Protein AF-A0AAV7Y4I5-F1 (afdb_monomer_lite)

Structure (mmCIF, N/CA/C/O backbone):
data_AF-A0AAV7Y4I5-F1
#
_entry.id   AF-A0AAV7Y4I5-F1
#
loop_
_atom_site.group_PDB
_atom_site.id
_atom_site.type_symbol
_atom_site.label_atom_id
_atom_site.label_alt_id
_atom_site.label_comp_id
_atom_site.label_asym_id
_atom_site.label_entity_id
_atom_site.label_seq_id
_atom_site.pdbx_PDB_ins_code
_atom_site.Cartn_x
_atom_site.Cartn_y
_atom_site.Cartn_z
_atom_site.occupancy
_atom_site.B_iso_or_equiv
_atom_site.auth_seq_id
_atom_site.auth_comp_id
_atom_site.auth_asym_id
_atom_site.auth_atom_id
_atom_site.pdbx_PDB_model_num
ATOM 1 N N . MET A 1 1 ? -12.570 12.109 -15.921 1.00 34.41 1 MET A N 1
ATOM 2 C CA . MET A 1 1 ? -11.439 11.691 -15.064 1.00 34.41 1 MET A CA 1
ATOM 3 C C . MET A 1 1 ? -10.367 11.088 -15.957 1.00 34.41 1 MET A C 1
ATOM 5 O O . MET A 1 1 ? -10.716 10.193 -16.721 1.00 34.41 1 MET A O 1
ATOM 9 N N . PRO A 1 2 ? -9.120 11.586 -15.958 1.00 34.81 2 PRO A N 1
ATOM 10 C CA . PRO A 1 2 ? -8.079 11.000 -16.787 1.00 34.81 2 PRO A CA 1
ATOM 11 C C . PRO A 1 2 ? -7.637 9.660 -16.187 1.00 34.81 2 PRO A C 1
ATOM 13 O O . PRO A 1 2 ? -7.382 9.542 -14.991 1.00 34.81 2 PRO A O 1
ATOM 16 N N . ASN A 1 3 ? -7.618 8.640 -17.037 1.00 32.41 3 ASN A N 1
ATOM 17 C CA . ASN A 1 3 ? -7.302 7.260 -16.700 1.00 32.41 3 ASN A CA 1
ATOM 18 C C . ASN A 1 3 ? -5.783 7.147 -16.453 1.00 32.41 3 ASN A C 1
ATOM 20 O O . ASN A 1 3 ? -4.995 7.345 -17.373 1.00 32.41 3 ASN A O 1
ATOM 24 N N . ILE A 1 4 ? -5.364 6.869 -15.214 1.00 47.53 4 ILE A N 1
ATOM 25 C CA . ILE A 1 4 ? -3.942 6.850 -14.796 1.00 47.53 4 ILE A CA 1
ATOM 26 C C . ILE A 1 4 ? -3.185 5.621 -15.350 1.00 47.53 4 ILE A C 1
ATOM 28 O O . ILE A 1 4 ? -1.957 5.585 -15.340 1.00 47.53 4 ILE A O 1
ATOM 32 N N . PHE A 1 5 ? -3.895 4.635 -15.906 1.00 42.78 5 PHE A N 1
ATOM 33 C CA . PHE A 1 5 ? -3.317 3.418 -16.485 1.00 42.78 5 PHE A CA 1
ATOM 34 C C . PHE A 1 5 ? -3.234 3.469 -18.014 1.00 42.78 5 PHE A C 1
ATOM 36 O O . PHE A 1 5 ? -3.619 2.524 -18.697 1.00 42.78 5 PHE A O 1
ATOM 43 N N . GLU A 1 6 ? -2.717 4.556 -18.586 1.00 37.75 6 GLU A N 1
ATOM 44 C CA . GLU A 1 6 ? -2.311 4.540 -19.993 1.00 37.75 6 GLU A CA 1
ATOM 45 C C . GLU A 1 6 ? -0.875 3.998 -20.091 1.00 37.75 6 GLU A C 1
ATOM 47 O O . GLU A 1 6 ? 0.086 4.736 -20.301 1.00 37.75 6 GLU A O 1
ATOM 52 N N . ILE A 1 7 ? -0.706 2.677 -19.921 1.00 48.66 7 ILE A N 1
ATOM 53 C CA . ILE A 1 7 ? 0.512 2.003 -20.394 1.00 48.66 7 ILE A CA 1
ATOM 54 C C . ILE A 1 7 ? 0.464 2.116 -21.915 1.00 48.66 7 ILE A C 1
ATOM 56 O O . ILE A 1 7 ? -0.176 1.313 -22.598 1.00 48.66 7 ILE A O 1
ATOM 60 N N . ARG A 1 8 ? 1.081 3.169 -22.454 1.00 41.78 8 ARG A N 1
ATOM 61 C CA . ARG A 1 8 ? 1.186 3.375 -23.894 1.00 41.78 8 ARG A CA 1
ATOM 62 C C . ARG A 1 8 ? 1.997 2.228 -24.480 1.00 41.78 8 ARG A C 1
ATOM 64 O O . ARG A 1 8 ? 3.220 2.282 -24.522 1.00 41.78 8 ARG A O 1
ATOM 71 N N . LYS A 1 9 ? 1.303 1.206 -24.986 1.00 43.53 9 LYS A N 1
ATOM 72 C CA . LYS A 1 9 ? 1.848 0.202 -25.905 1.00 43.53 9 LYS A CA 1
ATOM 73 C C . LYS A 1 9 ? 2.151 0.869 -27.252 1.00 43.53 9 LYS A C 1
ATOM 75 O O . LYS A 1 9 ? 1.539 0.544 -28.264 1.00 43.53 9 LYS A O 1
ATOM 80 N N . LYS A 1 10 ? 3.039 1.863 -27.280 1.00 41.78 10 LYS A N 1
ATOM 81 C CA . LYS A 1 10 ? 3.649 2.288 -28.539 1.00 41.78 10 LYS A CA 1
ATOM 82 C C . LYS A 1 10 ? 4.826 1.349 -28.796 1.00 41.78 10 LYS A C 1
ATOM 84 O O . LYS A 1 10 ? 5.610 1.137 -27.873 1.00 41.78 10 LYS A O 1
ATOM 89 N N . PRO A 1 11 ? 4.983 0.794 -30.010 1.00 38.88 11 PRO A N 1
ATOM 90 C CA . PRO A 1 11 ? 6.271 0.240 -30.390 1.00 38.88 11 PRO A CA 1
ATOM 91 C C . PRO A 1 11 ? 7.285 1.375 -30.239 1.00 38.88 11 PRO A C 1
ATOM 93 O O . PRO A 1 11 ? 7.084 2.450 -30.813 1.00 38.88 11 PRO A O 1
ATOM 96 N N . CYS A 1 12 ? 8.308 1.177 -29.406 1.00 40.84 12 CYS A N 1
ATOM 97 C CA . CYS A 1 12 ? 9.378 2.147 -29.214 1.00 40.84 12 CYS A CA 1
ATOM 98 C C . CYS A 1 12 ? 10.124 2.331 -30.541 1.00 40.84 12 CYS A C 1
ATOM 100 O O . CYS A 1 12 ? 11.143 1.699 -30.793 1.00 40.84 12 CYS A O 1
ATOM 102 N N . LYS A 1 13 ? 9.618 3.214 -31.405 1.00 42.44 13 LYS A N 1
ATOM 103 C CA . LYS A 1 13 ? 10.468 3.957 -32.323 1.00 42.44 13 LYS A CA 1
ATOM 104 C C . LYS A 1 13 ? 11.185 4.966 -31.444 1.00 42.44 13 LYS A C 1
ATOM 106 O O . LYS A 1 13 ? 10.554 5.885 -30.926 1.00 42.44 13 LYS A O 1
ATOM 111 N N . ILE A 1 14 ? 12.462 4.703 -31.200 1.00 46.78 14 ILE A N 1
ATOM 112 C CA . ILE A 1 14 ? 13.355 5.586 -30.461 1.00 46.78 14 ILE A CA 1
ATOM 113 C C . ILE A 1 14 ? 13.459 6.871 -31.290 1.00 46.78 14 ILE A C 1
ATOM 115 O O . ILE A 1 14 ? 14.243 6.943 -32.228 1.00 46.78 14 ILE A O 1
ATOM 119 N N . ASN A 1 15 ? 12.593 7.842 -31.001 1.00 37.50 15 ASN A N 1
ATOM 120 C CA . ASN A 1 15 ? 12.816 9.233 -31.361 1.00 37.50 15 ASN A CA 1
ATOM 121 C C . ASN A 1 15 ? 13.459 9.881 -30.140 1.00 37.50 15 ASN A C 1
ATOM 123 O O . ASN A 1 15 ? 12.861 9.964 -29.066 1.00 37.50 15 ASN A O 1
ATOM 127 N N . THR A 1 16 ? 14.717 10.250 -30.329 1.00 44.16 16 THR A N 1
ATOM 128 C CA . THR A 1 16 ? 15.596 10.981 -29.425 1.00 44.16 16 THR A CA 1
ATOM 129 C C . THR A 1 16 ? 15.066 12.399 -29.197 1.00 44.16 16 THR A C 1
ATOM 131 O O . THR A 1 16 ? 15.599 13.368 -29.719 1.00 44.16 16 THR A O 1
ATOM 134 N N . ASP A 1 17 ? 14.014 12.532 -28.390 1.00 42.97 17 ASP A N 1
ATOM 135 C CA . ASP A 1 17 ? 13.723 13.782 -27.687 1.00 42.97 17 ASP A CA 1
ATOM 136 C C . ASP A 1 17 ? 14.404 13.701 -26.309 1.00 42.97 17 ASP A C 1
ATOM 138 O O . ASP A 1 17 ? 13.833 13.242 -25.318 1.00 42.97 17 ASP A O 1
ATOM 142 N N . GLU A 1 18 ? 15.674 14.112 -26.268 1.00 47.16 18 GLU A N 1
ATOM 143 C CA . GLU A 1 18 ? 16.651 13.945 -25.172 1.00 47.16 18 GLU A CA 1
ATOM 144 C C . GLU A 1 18 ? 16.275 14.595 -23.822 1.00 47.16 18 GLU A C 1
ATOM 146 O O . GLU A 1 18 ? 17.024 14.498 -22.856 1.00 47.16 18 GLU A O 1
ATOM 151 N N . LYS A 1 19 ? 15.104 15.231 -23.692 1.00 44.44 19 LYS A N 1
ATOM 152 C CA . LYS A 1 19 ? 14.719 15.994 -22.487 1.00 44.44 19 LYS A CA 1
ATOM 153 C C . LYS A 1 19 ? 13.904 15.236 -21.432 1.00 44.44 19 LYS A C 1
ATOM 155 O O . LYS A 1 19 ? 13.664 15.790 -20.365 1.00 44.44 19 LYS A O 1
ATOM 160 N N . TYR A 1 20 ? 13.467 14.001 -21.695 1.00 49.19 20 TYR A N 1
ATOM 161 C CA . TYR A 1 20 ? 12.626 13.221 -20.761 1.00 49.19 20 TYR A CA 1
ATOM 162 C C . TYR A 1 20 ? 13.371 12.120 -19.984 1.00 49.19 20 TYR A C 1
ATOM 164 O O . TYR A 1 20 ? 12.762 11.423 -19.167 1.00 49.19 20 TYR A O 1
ATOM 172 N N . PHE A 1 21 ? 14.675 11.955 -20.216 1.00 51.34 21 PHE A N 1
ATOM 173 C CA . PHE A 1 21 ? 15.456 10.849 -19.653 1.00 51.34 21 PHE A CA 1
ATOM 174 C C . PHE A 1 21 ? 16.125 11.132 -18.303 1.00 51.34 21 PHE A C 1
ATOM 176 O O . PHE A 1 21 ? 16.595 10.187 -17.680 1.00 51.34 21 PHE A O 1
ATOM 183 N N . ASP A 1 22 ? 16.119 12.373 -17.814 1.00 57.53 22 ASP A N 1
ATOM 184 C CA . ASP A 1 22 ? 17.005 12.770 -16.705 1.00 57.53 22 ASP A CA 1
ATOM 185 C C . ASP A 1 22 ? 16.678 12.105 -15.345 1.00 57.53 22 ASP A C 1
ATOM 187 O O . ASP A 1 22 ? 17.521 12.042 -14.458 1.00 57.53 22 ASP A O 1
ATOM 191 N N . GLU A 1 23 ? 15.480 11.525 -15.175 1.00 62.66 23 GLU A N 1
ATOM 192 C CA . GLU A 1 23 ? 15.088 10.819 -13.936 1.00 62.66 23 GLU A CA 1
ATOM 193 C C . GLU A 1 23 ? 14.351 9.486 -14.169 1.00 62.66 23 GLU A C 1
ATOM 195 O O . GLU A 1 23 ? 13.638 8.992 -13.286 1.00 62.66 23 GLU A O 1
ATOM 200 N N . SER A 1 24 ? 14.468 8.902 -15.363 1.00 71.31 24 SER A N 1
ATOM 201 C CA . SER A 1 24 ? 13.777 7.651 -15.692 1.00 71.31 24 SER A CA 1
ATOM 202 C C . SER A 1 24 ? 14.737 6.463 -15.648 1.00 71.31 24 SER A C 1
ATOM 204 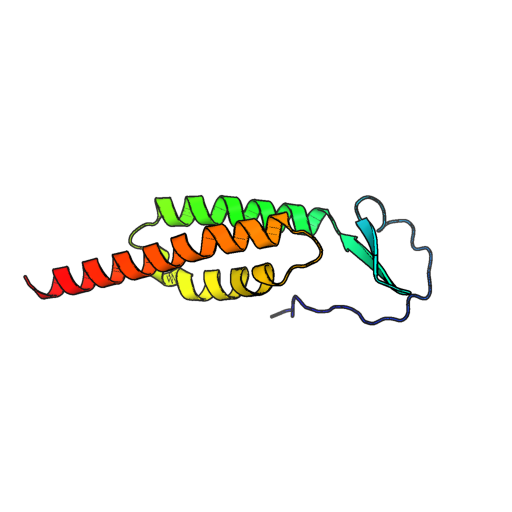O O . SER A 1 24 ? 15.752 6.458 -16.337 1.00 71.31 24 SER A O 1
ATOM 206 N N . THR A 1 25 ? 14.404 5.424 -14.882 1.00 76.62 25 THR A N 1
ATOM 207 C CA . THR A 1 25 ? 15.140 4.153 -14.902 1.00 76.62 25 THR A CA 1
ATOM 208 C C . THR A 1 25 ? 14.550 3.245 -15.973 1.00 76.62 25 THR A C 1
ATOM 210 O O . THR A 1 25 ? 13.343 3.008 -15.998 1.00 76.62 25 THR A O 1
ATOM 213 N N . VAL A 1 26 ? 15.392 2.723 -16.866 1.00 79.69 26 VAL A N 1
ATOM 214 C CA . VAL A 1 26 ? 14.972 1.738 -17.870 1.00 79.69 26 VAL A CA 1
ATOM 215 C C . VAL A 1 26 ? 15.173 0.335 -17.310 1.00 79.69 26 VAL A C 1
ATOM 217 O O . VAL A 1 26 ? 16.279 -0.027 -16.918 1.00 79.69 26 VAL A O 1
ATOM 220 N N . ILE A 1 27 ? 14.102 -0.450 -17.276 1.00 78.75 27 ILE A N 1
ATOM 221 C CA . ILE A 1 27 ? 14.102 -1.847 -16.845 1.00 78.75 27 ILE A CA 1
ATOM 222 C C . ILE A 1 27 ? 13.901 -2.721 -18.083 1.00 78.75 27 ILE A C 1
ATOM 224 O O . ILE A 1 27 ? 12.979 -2.489 -18.869 1.00 78.75 27 ILE A O 1
ATOM 228 N N . LEU A 1 28 ? 14.756 -3.731 -18.250 1.00 80.19 28 LEU A N 1
ATOM 229 C CA . LEU A 1 28 ? 14.609 -4.739 -19.294 1.00 80.19 28 LEU A CA 1
ATOM 230 C C . LEU A 1 28 ? 13.689 -5.857 -18.787 1.00 80.19 28 LEU A C 1
ATOM 232 O O . LEU A 1 28 ? 13.990 -6.506 -17.785 1.00 80.19 28 LEU A O 1
ATOM 236 N N . LEU A 1 29 ? 12.574 -6.086 -19.478 1.00 79.25 29 LEU A N 1
ATOM 237 C CA . LEU A 1 29 ? 11.643 -7.176 -19.197 1.00 79.25 29 LEU A CA 1
ATOM 238 C C . LEU A 1 29 ? 11.549 -8.079 -20.432 1.00 79.25 29 LEU A C 1
ATOM 240 O O . LEU A 1 29 ? 10.762 -7.828 -21.346 1.00 79.25 29 LEU A O 1
ATOM 244 N N . GLY A 1 30 ? 12.387 -9.117 -20.465 1.00 82.38 30 GLY A N 1
ATOM 245 C CA . GLY A 1 30 ? 12.575 -9.942 -21.661 1.00 82.38 30 GLY A CA 1
ATOM 246 C C . GLY A 1 30 ? 13.175 -9.109 -22.795 1.00 82.38 30 GLY A C 1
ATOM 247 O O . GLY A 1 30 ? 14.210 -8.477 -22.605 1.00 82.38 30 GLY A O 1
ATOM 248 N N . ASP A 1 31 ? 12.486 -9.049 -23.934 1.00 86.94 31 ASP A N 1
ATOM 249 C CA . ASP A 1 31 ? 12.919 -8.279 -25.111 1.00 86.94 31 ASP A CA 1
ATOM 250 C C . ASP A 1 31 ? 12.390 -6.829 -25.125 1.00 86.94 31 ASP A C 1
ATOM 252 O O . ASP A 1 31 ? 12.536 -6.108 -26.114 1.00 86.94 31 ASP A O 1
ATOM 256 N N . VAL A 1 32 ? 11.731 -6.386 -24.046 1.00 82.81 32 VAL A N 1
ATOM 257 C CA . VAL A 1 32 ? 11.086 -5.068 -23.963 1.00 82.81 32 VAL A CA 1
ATOM 258 C C . VAL A 1 32 ? 11.813 -4.164 -22.971 1.00 82.81 32 VAL A C 1
ATOM 260 O O . VAL A 1 32 ? 12.009 -4.519 -21.811 1.00 82.81 32 VAL A O 1
ATOM 263 N N . ASN A 1 33 ? 12.138 -2.946 -23.414 1.00 82.62 33 ASN A N 1
ATOM 264 C CA . ASN A 1 33 ? 12.652 -1.874 -22.561 1.00 82.62 33 ASN A CA 1
ATOM 265 C C . ASN A 1 33 ? 11.493 -1.040 -22.005 1.00 82.62 33 ASN A C 1
ATOM 267 O O . ASN A 1 33 ? 10.738 -0.435 -22.769 1.00 82.62 33 ASN A O 1
ATOM 271 N N . ILE A 1 34 ? 11.373 -0.976 -20.681 1.00 81.69 34 ILE A N 1
ATOM 272 C CA . ILE A 1 34 ? 10.346 -0.201 -19.983 1.00 81.69 34 ILE A CA 1
ATOM 273 C C . ILE A 1 34 ? 11.022 0.972 -19.283 1.00 81.69 34 ILE A C 1
ATOM 275 O O . ILE A 1 34 ? 11.810 0.774 -18.365 1.00 81.69 34 ILE A O 1
ATOM 279 N N . ALA A 1 35 ? 10.700 2.198 -19.692 1.00 81.75 35 ALA A N 1
ATOM 280 C CA . ALA A 1 35 ? 11.139 3.394 -18.984 1.00 81.75 35 ALA A CA 1
ATOM 281 C C . ALA A 1 35 ? 10.176 3.703 -17.830 1.00 81.75 35 ALA A C 1
ATOM 283 O O . ALA A 1 35 ? 8.977 3.896 -18.039 1.00 81.75 35 ALA A O 1
ATOM 284 N N . VAL A 1 36 ? 10.709 3.760 -16.614 1.00 80.75 36 VAL A N 1
ATOM 285 C CA . VAL A 1 36 ? 9.966 4.040 -15.388 1.00 80.75 36 VAL A CA 1
ATOM 286 C C . VAL A 1 36 ? 10.399 5.393 -14.842 1.00 80.75 36 VAL A C 1
ATOM 288 O O . VAL A 1 36 ? 11.577 5.620 -14.585 1.00 80.75 36 VAL A O 1
ATOM 291 N N . LYS A 1 37 ? 9.442 6.306 -14.654 1.00 84.94 37 LYS A N 1
ATOM 292 C CA . LYS A 1 37 ? 9.714 7.651 -14.138 1.00 84.94 37 LYS A CA 1
ATOM 293 C C . LYS A 1 37 ? 9.843 7.619 -12.613 1.00 84.94 37 LYS A C 1
ATOM 295 O O . LYS A 1 37 ? 8.837 7.468 -11.914 1.00 84.94 37 LYS A O 1
ATOM 300 N N . ASN A 1 38 ? 11.054 7.814 -12.090 1.00 80.44 38 ASN A N 1
ATOM 301 C CA . ASN A 1 38 ? 11.314 7.688 -10.651 1.00 80.44 38 ASN A CA 1
ATOM 302 C C . ASN A 1 38 ? 10.632 8.779 -9.820 1.00 80.44 38 ASN A C 1
ATOM 304 O O . ASN A 1 38 ? 10.283 8.535 -8.666 1.00 80.44 38 ASN A O 1
ATOM 308 N N . SER A 1 39 ? 10.384 9.961 -10.394 1.00 83.50 39 SER A N 1
ATOM 309 C CA . SER A 1 39 ? 9.664 11.038 -9.700 1.00 83.50 39 SER A CA 1
ATOM 310 C C . SER A 1 39 ? 8.264 10.588 -9.252 1.00 83.50 39 SER A C 1
ATOM 312 O O . SER A 1 39 ? 7.866 10.819 -8.116 1.00 83.50 39 SER A O 1
ATOM 314 N N . VAL A 1 40 ? 7.552 9.846 -10.107 1.00 82.44 40 VAL A N 1
ATOM 315 C CA . VAL A 1 40 ? 6.190 9.357 -9.832 1.00 82.44 40 VAL A CA 1
ATOM 316 C C . VAL A 1 40 ? 6.202 8.270 -8.756 1.00 82.44 40 VAL A C 1
ATOM 318 O O . VAL A 1 40 ? 5.286 8.189 -7.940 1.00 82.44 40 VAL A O 1
ATOM 321 N N . ILE A 1 41 ? 7.249 7.441 -8.723 1.00 82.75 41 ILE A N 1
ATOM 322 C CA . ILE A 1 41 ? 7.449 6.431 -7.673 1.00 82.75 41 ILE A CA 1
ATOM 323 C C . ILE A 1 41 ? 7.683 7.109 -6.319 1.00 82.75 41 ILE A C 1
ATOM 325 O O . ILE A 1 41 ? 7.059 6.736 -5.321 1.00 82.75 41 ILE A O 1
ATOM 329 N N . LYS A 1 42 ? 8.531 8.142 -6.283 1.00 84.69 42 LYS A N 1
ATOM 330 C CA . LYS A 1 42 ? 8.802 8.924 -5.069 1.00 84.69 42 LYS A CA 1
ATOM 331 C C . LYS A 1 42 ? 7.540 9.606 -4.542 1.00 84.69 42 LYS A C 1
ATOM 333 O O . LYS A 1 42 ? 7.243 9.490 -3.357 1.00 84.69 42 LYS A O 1
ATOM 338 N N . GLU A 1 43 ? 6.764 10.246 -5.415 1.00 85.69 43 GLU A N 1
ATOM 339 C CA . GLU A 1 43 ? 5.491 10.881 -5.046 1.00 85.69 43 GLU A CA 1
ATOM 340 C C . GLU A 1 43 ? 4.495 9.8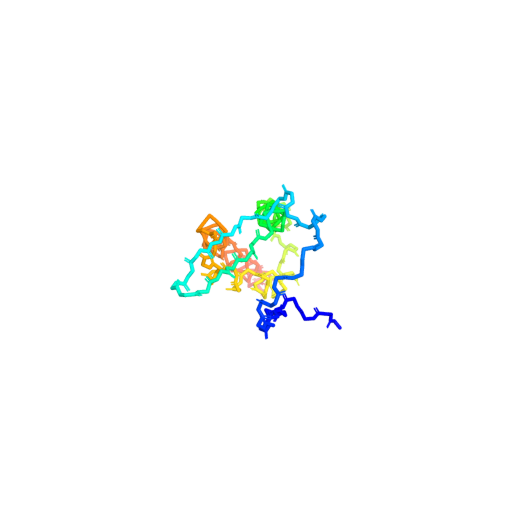75 -4.452 1.00 85.69 43 GLU A C 1
ATOM 342 O O . GLU A 1 43 ? 3.888 10.142 -3.416 1.00 85.69 43 GLU A O 1
ATOM 347 N N . LYS A 1 44 ? 4.362 8.686 -5.059 1.00 84.69 44 LYS A N 1
ATOM 348 C CA . LYS A 1 44 ? 3.493 7.613 -4.542 1.00 84.69 44 LYS A CA 1
ATOM 349 C C . LYS A 1 44 ? 3.943 7.106 -3.176 1.00 84.69 44 LYS A C 1
ATOM 351 O O . LYS A 1 44 ? 3.112 6.893 -2.301 1.00 84.69 44 LYS A O 1
ATOM 356 N N . THR A 1 45 ? 5.249 6.943 -2.995 1.00 86.25 45 THR A N 1
ATOM 357 C CA . THR A 1 45 ? 5.844 6.513 -1.725 1.00 86.25 45 THR A CA 1
ATOM 358 C C . THR A 1 45 ? 5.572 7.529 -0.615 1.00 86.25 45 THR A C 1
ATOM 360 O O . THR A 1 45 ? 5.142 7.157 0.475 1.00 86.25 45 THR A O 1
ATOM 363 N N . LEU A 1 46 ? 5.759 8.819 -0.908 1.00 88.19 46 LEU A N 1
ATOM 364 C CA . LEU A 1 46 ? 5.468 9.906 0.025 1.00 88.19 46 LEU A CA 1
ATOM 365 C C . LEU A 1 46 ? 3.976 9.960 0.384 1.00 88.19 46 LEU A C 1
ATOM 367 O O . LEU A 1 46 ? 3.626 10.114 1.551 1.00 88.19 46 LEU A O 1
ATOM 371 N N . MET A 1 47 ? 3.095 9.803 -0.608 1.00 88.62 47 MET A N 1
ATOM 372 C CA . MET A 1 47 ? 1.647 9.815 -0.395 1.00 88.62 47 MET A CA 1
ATOM 373 C C . MET A 1 47 ? 1.192 8.695 0.547 1.00 88.62 47 MET A C 1
ATOM 375 O O . MET A 1 47 ? 0.407 8.966 1.453 1.00 88.62 47 MET A O 1
ATOM 379 N N . LEU A 1 48 ? 1.718 7.476 0.382 1.00 86.94 48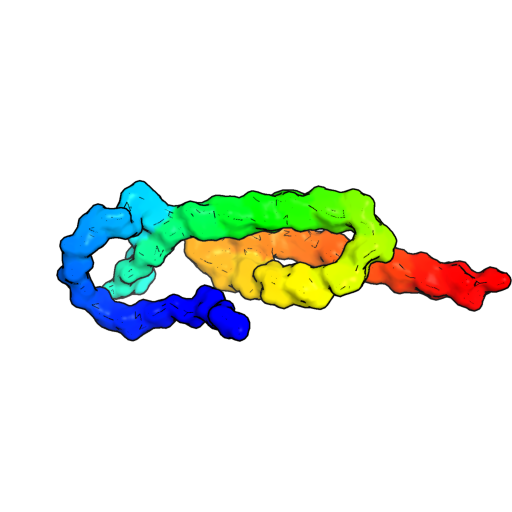 LEU A N 1
ATOM 380 C CA . LEU A 1 48 ? 1.427 6.351 1.279 1.00 86.94 48 LEU A CA 1
ATOM 381 C C . LEU A 1 48 ? 1.878 6.638 2.718 1.00 86.94 48 LEU A C 1
ATOM 383 O O . LEU A 1 48 ? 1.089 6.505 3.652 1.00 86.94 48 LEU A O 1
ATOM 387 N N . GLY A 1 49 ? 3.106 7.143 2.892 1.00 85.12 49 GLY A N 1
ATOM 388 C CA . GLY A 1 49 ? 3.611 7.540 4.210 1.00 85.12 49 GLY A CA 1
ATOM 389 C C . GLY A 1 49 ? 2.715 8.576 4.900 1.00 85.12 49 GLY A C 1
ATOM 390 O O . GLY A 1 49 ? 2.342 8.406 6.062 1.00 85.12 49 GLY A O 1
ATOM 391 N N . ASN A 1 50 ? 2.297 9.606 4.159 1.00 87.38 50 ASN A N 1
ATOM 392 C CA . ASN A 1 50 ? 1.426 10.661 4.677 1.00 87.38 50 ASN A CA 1
ATOM 393 C C . ASN A 1 50 ? 0.013 10.149 4.989 1.00 87.38 50 ASN A C 1
ATOM 395 O O . ASN A 1 50 ? -0.601 10.574 5.968 1.00 87.38 50 ASN A O 1
ATOM 399 N N . LEU A 1 51 ? -0.521 9.234 4.177 1.00 85.25 51 LEU A N 1
ATOM 400 C CA . LEU A 1 51 ? -1.867 8.700 4.362 1.00 85.25 51 LEU A CA 1
ATOM 401 C C . LEU A 1 51 ? -2.018 8.007 5.718 1.00 85.25 51 LEU A C 1
ATOM 403 O O . LEU A 1 51 ? -3.023 8.209 6.395 1.00 85.25 51 LEU A O 1
ATOM 407 N N . ILE A 1 52 ? -1.023 7.240 6.160 1.00 82.81 52 ILE A N 1
ATOM 408 C CA . ILE A 1 52 ? -1.071 6.587 7.474 1.00 82.81 52 ILE A CA 1
ATOM 409 C C . ILE A 1 52 ? -1.095 7.583 8.624 1.00 82.81 52 ILE A C 1
ATOM 411 O O . ILE A 1 52 ? -1.802 7.370 9.613 1.00 82.81 52 ILE A O 1
ATOM 415 N N . GLU A 1 53 ? -0.339 8.668 8.515 1.00 84.81 53 GLU A N 1
ATOM 416 C CA . GLU A 1 53 ? -0.370 9.732 9.511 1.00 84.81 53 GLU A CA 1
ATOM 417 C C . GLU A 1 53 ? -1.751 10.400 9.557 1.00 84.81 53 GLU A C 1
ATOM 419 O O . GLU A 1 53 ? -2.329 10.573 10.631 1.00 84.81 53 GLU A O 1
ATOM 424 N N . ILE A 1 54 ? -2.342 10.654 8.388 1.00 85.00 54 ILE A N 1
ATOM 425 C CA . ILE A 1 54 ? -3.704 11.181 8.252 1.00 85.00 54 ILE A CA 1
ATOM 426 C C . ILE A 1 54 ? -4.737 10.234 8.886 1.00 85.00 54 ILE A C 1
ATOM 428 O O . ILE A 1 54 ? -5.594 10.691 9.642 1.00 85.00 54 ILE A O 1
ATOM 432 N N . VAL A 1 55 ? -4.642 8.921 8.649 1.00 85.31 55 VAL A N 1
ATOM 433 C CA . VAL A 1 55 ? -5.529 7.903 9.250 1.00 85.31 55 VAL A CA 1
ATOM 434 C C . VAL A 1 55 ? -5.461 7.944 10.774 1.00 85.31 55 VAL A C 1
ATOM 436 O O . VAL A 1 55 ? -6.493 7.919 11.448 1.00 85.31 55 VAL A O 1
ATOM 439 N N . LYS A 1 56 ? -4.246 8.018 11.331 1.00 81.69 56 LYS A N 1
ATOM 440 C CA . LYS A 1 56 ? -4.030 8.083 12.782 1.00 81.69 56 LYS A CA 1
ATOM 441 C C . LYS A 1 56 ? -4.625 9.358 13.380 1.00 81.69 56 LYS A C 1
ATOM 443 O O . LYS A 1 56 ? -5.270 9.280 14.422 1.00 81.69 56 LYS A O 1
ATOM 448 N N . ASN A 1 57 ? -4.456 10.493 12.704 1.00 84.69 57 ASN A N 1
ATOM 449 C CA . ASN A 1 57 ? -4.926 11.792 13.182 1.00 84.69 57 ASN A CA 1
ATOM 450 C C . ASN A 1 57 ? -6.451 11.946 13.074 1.00 84.69 57 ASN A C 1
ATOM 452 O O . ASN A 1 57 ? -7.083 12.498 13.972 1.00 84.69 57 ASN A O 1
ATOM 456 N N . LEU A 1 58 ? -7.065 11.436 12.001 1.00 80.94 58 LEU A N 1
ATOM 457 C CA . LEU A 1 58 ? -8.505 11.571 11.765 1.00 80.94 58 LEU A CA 1
ATOM 458 C C . LEU A 1 58 ? -9.354 10.542 12.518 1.00 80.94 58 LEU A C 1
ATOM 460 O O . LEU A 1 58 ? -10.543 10.791 12.680 1.00 80.94 58 LEU A O 1
ATOM 464 N N . SER A 1 59 ? -8.774 9.425 12.977 1.00 73.81 59 SER A N 1
ATOM 465 C CA . SER A 1 59 ? -9.393 8.367 13.801 1.00 73.81 59 SER A CA 1
ATOM 466 C C . SER A 1 59 ? -10.856 8.021 13.449 1.00 73.81 59 SER A C 1
ATOM 468 O O . SER A 1 59 ? -11.092 7.120 12.646 1.00 73.81 59 SER A O 1
ATOM 470 N N . ASN A 1 60 ? -11.829 8.726 14.036 1.00 71.94 60 ASN A N 1
ATOM 471 C CA . ASN A 1 60 ? -13.275 8.530 13.880 1.00 71.94 60 ASN A CA 1
ATOM 472 C C . ASN A 1 60 ? -13.870 9.159 12.609 1.00 71.94 60 ASN A C 1
ATOM 474 O O . ASN A 1 60 ? -14.938 8.741 12.171 1.00 71.94 60 ASN A O 1
ATOM 478 N N . SER A 1 61 ? -13.195 10.142 12.014 1.00 77.62 61 SER A N 1
ATOM 479 C CA . SER A 1 61 ? -13.636 10.847 10.803 1.00 77.62 61 SER A CA 1
ATOM 480 C C . SER A 1 61 ? -13.032 10.259 9.527 1.00 77.62 61 SER A C 1
ATOM 482 O O . SER A 1 61 ? -13.507 10.534 8.433 1.00 77.62 61 SER A O 1
ATOM 484 N N . PHE A 1 62 ? -12.003 9.416 9.639 1.00 82.00 62 PHE A N 1
ATOM 485 C CA . PHE A 1 62 ? -11.387 8.759 8.486 1.00 82.00 62 PHE A CA 1
ATOM 486 C C . PHE A 1 62 ? -12.315 7.833 7.659 1.00 82.00 62 PHE A C 1
ATOM 488 O O . PHE A 1 62 ? -12.129 7.772 6.443 1.00 82.00 62 PHE A O 1
ATOM 495 N N . PRO A 1 63 ? -13.326 7.143 8.232 1.00 81.06 63 PRO A N 1
ATOM 496 C CA . PRO A 1 63 ? -14.177 6.198 7.502 1.00 81.06 63 PRO A CA 1
ATOM 497 C C . PRO A 1 63 ? -14.806 6.721 6.210 1.00 81.06 63 PRO A C 1
ATOM 499 O O . PRO A 1 63 ? -14.949 5.950 5.264 1.00 81.06 63 PRO A O 1
ATOM 502 N N . MET A 1 64 ? -15.103 8.022 6.124 1.00 83.12 64 MET A N 1
ATOM 503 C CA . MET A 1 64 ? -15.658 8.632 4.908 1.00 83.12 64 MET A CA 1
ATOM 504 C C . MET A 1 64 ? -14.703 8.569 3.700 1.00 83.12 64 MET A C 1
ATOM 506 O O . MET A 1 64 ? -15.152 8.625 2.561 1.00 83.12 64 MET A O 1
ATOM 510 N N . TYR A 1 65 ? -13.399 8.401 3.942 1.00 86.12 65 TYR A N 1
ATOM 511 C CA . TYR A 1 65 ? -12.353 8.339 2.919 1.00 86.12 65 TYR A CA 1
ATOM 512 C C . TYR A 1 65 ? -11.839 6.916 2.658 1.00 86.12 65 TYR A C 1
ATOM 514 O O . TYR A 1 65 ? -10.960 6.725 1.814 1.00 86.12 65 TYR A O 1
ATOM 522 N N . ILE A 1 66 ? -12.350 5.898 3.365 1.00 86.31 66 ILE A N 1
ATOM 523 C CA . ILE A 1 66 ? -11.827 4.523 3.273 1.00 86.31 66 ILE A CA 1
ATOM 524 C C . ILE A 1 66 ? -12.007 3.944 1.873 1.00 86.31 66 ILE A C 1
ATOM 526 O O . ILE A 1 66 ? -11.069 3.357 1.339 1.00 86.31 66 ILE A O 1
ATOM 530 N N . GLU A 1 67 ? -13.174 4.123 1.254 1.00 86.69 67 GLU A N 1
ATOM 531 C CA . GLU A 1 67 ? -13.430 3.581 -0.083 1.00 86.69 67 GLU A CA 1
ATOM 532 C C . GLU A 1 67 ? -12.468 4.175 -1.127 1.00 86.69 67 GLU A C 1
ATOM 534 O O . GLU A 1 67 ? -11.880 3.445 -1.928 1.00 86.69 67 GLU A O 1
ATOM 539 N N . GLU A 1 68 ? -12.258 5.492 -1.092 1.00 88.06 68 GLU A N 1
ATOM 540 C CA . GLU A 1 68 ? -11.340 6.194 -1.994 1.00 88.06 68 GLU A CA 1
ATOM 541 C C . GLU A 1 68 ? -9.872 5.812 -1.740 1.00 88.06 68 GLU A C 1
ATOM 543 O O . GLU A 1 68 ? -9.109 5.562 -2.681 1.00 88.06 68 GLU A O 1
ATOM 548 N N . SER A 1 69 ? -9.493 5.678 -0.467 1.00 87.56 69 SER A N 1
ATOM 549 C CA . SER A 1 69 ? -8.155 5.235 -0.062 1.00 87.56 69 SER A CA 1
ATOM 550 C C . SER A 1 69 ? -7.866 3.819 -0.563 1.00 87.56 69 SER A C 1
ATOM 552 O O . SER A 1 69 ? -6.818 3.562 -1.154 1.00 87.56 69 SER A O 1
ATOM 554 N N . LEU A 1 70 ? -8.824 2.898 -0.413 1.00 88.25 70 LEU A N 1
ATOM 555 C CA . LEU A 1 70 ? -8.699 1.521 -0.892 1.00 88.25 70 LEU A CA 1
ATOM 556 C C . LEU A 1 70 ? -8.611 1.448 -2.419 1.00 88.25 70 LEU A C 1
ATOM 558 O O . LEU A 1 70 ? -7.761 0.725 -2.940 1.00 88.25 70 LEU A O 1
ATOM 562 N N . LYS A 1 71 ? -9.419 2.226 -3.153 1.00 88.69 71 LYS A N 1
ATOM 563 C CA . LYS A 1 71 ? -9.328 2.308 -4.624 1.00 88.69 71 LYS A CA 1
ATOM 564 C C . LYS A 1 71 ? -7.942 2.751 -5.097 1.00 88.69 71 LYS A C 1
ATOM 566 O O . LYS A 1 71 ? -7.491 2.303 -6.150 1.00 88.69 71 LYS A O 1
ATOM 571 N N . SER A 1 72 ? -7.264 3.586 -4.313 1.00 86.31 72 SER A N 1
ATOM 572 C CA . SER A 1 72 ? -5.923 4.083 -4.625 1.00 86.31 72 SER A CA 1
ATOM 573 C C . SER A 1 72 ? -4.810 3.095 -4.251 1.00 86.31 72 SER A C 1
ATOM 575 O O . SER A 1 72 ? -3.831 2.984 -4.985 1.00 86.31 72 SER A O 1
ATOM 577 N N . ILE A 1 73 ? -4.962 2.346 -3.153 1.00 87.44 73 ILE A N 1
ATOM 578 C CA . ILE A 1 73 ? -3.925 1.445 -2.611 1.00 87.44 73 ILE A CA 1
ATOM 579 C C . ILE A 1 73 ? -3.953 0.057 -3.242 1.00 87.44 73 ILE A C 1
ATOM 581 O O . ILE A 1 73 ? -2.897 -0.515 -3.506 1.00 87.44 73 ILE A O 1
ATOM 585 N N . LEU A 1 74 ? -5.135 -0.498 -3.519 1.00 89.69 74 LEU A N 1
ATOM 586 C CA . LEU A 1 74 ? -5.256 -1.857 -4.059 1.00 89.69 74 LEU A CA 1
ATOM 587 C C . LEU A 1 74 ? -4.458 -2.075 -5.362 1.00 89.69 74 LEU A C 1
ATOM 589 O O . LEU A 1 74 ? -3.829 -3.127 -5.494 1.00 89.69 74 LEU A O 1
ATOM 593 N N . PRO A 1 75 ? -4.405 -1.122 -6.315 1.00 89.62 75 PRO A N 1
ATOM 594 C CA . PRO A 1 75 ? -3.555 -1.259 -7.496 1.00 89.62 75 PRO A CA 1
ATOM 595 C C . PRO A 1 75 ? -2.053 -1.253 -7.184 1.00 89.62 75 PRO A C 1
ATOM 597 O O . PRO A 1 75 ? -1.281 -1.861 -7.923 1.00 89.62 75 PRO A O 1
ATOM 600 N N . LEU A 1 76 ? -1.630 -0.592 -6.100 1.00 88.25 76 LEU A N 1
ATOM 601 C CA . LEU A 1 76 ? -0.220 -0.490 -5.710 1.00 88.25 76 LEU A CA 1
ATOM 602 C C . LEU A 1 76 ? 0.335 -1.820 -5.192 1.00 88.25 76 LEU A C 1
ATOM 604 O O . LEU A 1 76 ? 1.522 -2.070 -5.348 1.00 88.25 76 LEU A O 1
ATOM 608 N N . LEU A 1 77 ? -0.520 -2.719 -4.692 1.00 87.19 77 LEU A N 1
ATOM 609 C CA . LEU A 1 77 ? -0.135 -4.091 -4.324 1.00 87.19 77 LEU A CA 1
ATOM 610 C C . LEU A 1 77 ? 0.341 -4.929 -5.520 1.00 87.19 77 LEU A C 1
ATOM 612 O O . LEU A 1 77 ? 1.028 -5.932 -5.348 1.00 87.19 77 LEU A O 1
ATOM 616 N N . LYS A 1 78 ? -0.057 -4.544 -6.736 1.00 86.44 78 LYS A N 1
ATOM 617 C CA . LYS A 1 78 ? 0.359 -5.181 -7.993 1.00 86.44 78 LYS A CA 1
ATOM 618 C C . LYS A 1 78 ? 1.448 -4.371 -8.702 1.00 86.44 78 LYS A C 1
ATOM 620 O O . LYS A 1 78 ? 1.685 -4.572 -9.892 1.00 86.44 78 LYS A O 1
ATOM 625 N N . PHE A 1 79 ? 2.079 -3.414 -8.021 1.00 84.06 79 PHE A N 1
ATOM 626 C CA . PHE A 1 79 ? 3.098 -2.570 -8.627 1.00 84.06 79 PHE A CA 1
ATOM 627 C C . PHE A 1 79 ? 4.460 -3.272 -8.619 1.00 84.06 79 PHE A C 1
ATOM 629 O O . PHE A 1 79 ? 5.239 -3.161 -7.679 1.00 84.06 79 PHE A O 1
ATOM 636 N N . TYR A 1 80 ? 4.757 -3.998 -9.697 1.00 79.25 80 TYR A N 1
ATOM 637 C CA . TYR A 1 80 ? 5.968 -4.824 -9.805 1.00 79.25 80 TYR A CA 1
ATOM 638 C C . TYR A 1 80 ? 7.264 -4.043 -10.073 1.00 79.25 80 TYR A C 1
ATOM 640 O O . TYR A 1 80 ? 8.344 -4.610 -9.946 1.00 79.25 80 TYR A O 1
ATOM 648 N N . PHE A 1 81 ? 7.178 -2.768 -10.461 1.00 78.88 81 PHE A N 1
ATOM 649 C CA . PHE A 1 81 ? 8.361 -1.963 -10.799 1.00 78.88 81 PHE A CA 1
ATOM 650 C C . PHE A 1 81 ? 9.103 -1.432 -9.571 1.00 78.88 81 PHE A C 1
ATOM 652 O O . PHE A 1 81 ? 10.268 -1.067 -9.683 1.00 78.88 81 PHE A O 1
ATOM 659 N N . ASP A 1 82 ? 8.440 -1.399 -8.414 1.00 82.25 82 ASP A N 1
ATOM 660 C CA . ASP A 1 82 ? 9.035 -1.006 -7.143 1.00 82.25 82 ASP A CA 1
ATOM 661 C C . ASP A 1 82 ? 8.410 -1.840 -6.012 1.00 82.25 82 ASP A C 1
ATOM 663 O O . ASP A 1 82 ? 7.221 -1.724 -5.691 1.00 82.25 82 ASP A O 1
ATOM 667 N N . THR A 1 83 ? 9.219 -2.718 -5.419 1.00 83.38 83 THR A N 1
ATOM 668 C CA . THR A 1 83 ? 8.784 -3.599 -4.329 1.00 83.38 83 THR A CA 1
ATOM 669 C C . THR A 1 83 ? 8.496 -2.830 -3.046 1.00 83.38 83 THR A C 1
ATOM 671 O O . THR A 1 83 ? 7.651 -3.264 -2.266 1.00 83.38 83 THR A O 1
ATOM 674 N N . HIS A 1 84 ? 9.136 -1.679 -2.832 1.00 86.25 84 HIS A N 1
ATOM 675 C CA . HIS A 1 84 ? 8.918 -0.834 -1.666 1.00 86.25 84 HIS A CA 1
ATOM 676 C C . HIS A 1 84 ? 7.505 -0.233 -1.676 1.00 86.25 84 HIS A C 1
ATOM 678 O O . HIS A 1 84 ? 6.827 -0.279 -0.653 1.00 86.25 84 HIS A O 1
ATOM 684 N N . ILE A 1 85 ? 6.997 0.218 -2.829 1.00 87.25 85 ILE A N 1
ATOM 685 C CA . ILE A 1 85 ? 5.596 0.665 -2.965 1.00 87.25 85 ILE A CA 1
ATOM 686 C C . ILE A 1 85 ? 4.614 -0.463 -2.635 1.00 87.25 85 ILE A C 1
ATOM 688 O O . ILE A 1 85 ? 3.659 -0.251 -1.887 1.00 87.25 85 ILE A O 1
ATOM 692 N N . SER A 1 86 ? 4.847 -1.659 -3.181 1.00 88.38 86 SER A N 1
ATOM 693 C CA . SER A 1 86 ? 3.978 -2.815 -2.927 1.00 88.38 86 SER A CA 1
ATOM 694 C C . SER A 1 86 ? 3.974 -3.203 -1.445 1.00 88.38 86 SER A C 1
ATOM 696 O O . SER A 1 86 ? 2.918 -3.503 -0.888 1.00 88.38 86 SER A O 1
ATOM 698 N N . LEU A 1 87 ? 5.140 -3.157 -0.793 1.00 88.75 87 LEU A N 1
ATOM 699 C CA . LEU A 1 87 ? 5.280 -3.418 0.638 1.00 88.75 87 LEU A CA 1
ATOM 700 C C . LEU A 1 87 ? 4.558 -2.365 1.479 1.00 88.75 87 LEU A C 1
ATOM 702 O O . LEU A 1 87 ? 3.779 -2.737 2.350 1.00 88.75 87 LEU A O 1
ATOM 706 N N . LEU A 1 88 ? 4.762 -1.073 1.207 1.00 88.56 88 LEU A N 1
ATOM 707 C CA . LEU A 1 88 ? 4.069 0.004 1.920 1.00 88.56 88 LEU A CA 1
ATOM 708 C C . LEU A 1 88 ? 2.550 -0.130 1.799 1.00 88.56 88 LEU A C 1
ATOM 710 O O . LEU A 1 88 ? 1.856 -0.160 2.807 1.00 88.56 88 LEU A O 1
ATOM 714 N N . ALA A 1 89 ? 2.039 -0.333 0.584 1.00 89.50 89 ALA A N 1
ATOM 715 C CA . ALA A 1 89 ? 0.616 -0.567 0.359 1.00 89.50 89 ALA A CA 1
ATOM 716 C C . ALA A 1 89 ? 0.087 -1.777 1.157 1.00 89.50 89 ALA A C 1
ATOM 718 O O . ALA A 1 89 ? -1.023 -1.735 1.692 1.00 89.50 89 ALA A O 1
ATOM 719 N N . ALA A 1 90 ? 0.881 -2.848 1.269 1.00 90.31 90 ALA A N 1
ATOM 720 C CA . ALA A 1 90 ? 0.530 -4.028 2.056 1.00 90.31 90 ALA A CA 1
ATOM 721 C C . ALA A 1 90 ? 0.548 -3.763 3.571 1.00 90.31 90 ALA A C 1
ATOM 723 O O . ALA A 1 90 ? -0.288 -4.317 4.285 1.00 90.31 90 ALA A O 1
ATOM 724 N N . PHE A 1 91 ? 1.450 -2.912 4.066 1.00 88.50 91 PHE A N 1
ATOM 725 C CA . PHE A 1 91 ? 1.473 -2.476 5.466 1.00 88.50 91 PHE A CA 1
ATOM 726 C C . PHE A 1 91 ? 0.328 -1.517 5.808 1.00 88.50 91 PHE A C 1
ATOM 728 O O . PHE A 1 91 ? -0.193 -1.556 6.926 1.00 88.50 91 PHE A O 1
ATOM 735 N N . ASP A 1 92 ? -0.098 -0.702 4.847 1.00 87.88 92 ASP A N 1
ATOM 736 C CA . ASP A 1 92 ? -1.129 0.310 5.052 1.00 87.88 92 ASP A CA 1
ATOM 737 C C . ASP A 1 92 ? -2.540 -0.288 5.070 1.00 87.88 92 ASP A C 1
ATOM 739 O O . ASP A 1 92 ? -3.420 0.161 5.811 1.00 87.88 92 ASP A O 1
ATOM 743 N N . LEU A 1 93 ? -2.763 -1.349 4.290 1.00 89.44 93 LEU A N 1
ATOM 744 C CA . LEU A 1 93 ? -4.076 -1.966 4.123 1.00 89.44 93 LEU A CA 1
ATOM 745 C C . LEU A 1 93 ? -4.709 -2.445 5.454 1.00 89.44 93 LEU A C 1
ATOM 747 O O . LEU A 1 93 ? -5.866 -2.093 5.712 1.00 89.44 93 LEU A O 1
ATOM 751 N N . PRO A 1 94 ? -4.003 -3.167 6.352 1.00 89.00 94 PRO A N 1
ATOM 752 C CA . PRO A 1 94 ? -4.542 -3.536 7.661 1.00 89.00 94 PRO A CA 1
ATOM 753 C C . PRO A 1 94 ? -4.903 -2.332 8.534 1.00 89.00 94 PRO A C 1
ATOM 755 O O . PRO A 1 94 ? -5.867 -2.398 9.297 1.00 89.00 94 PRO A O 1
ATOM 758 N N . LEU A 1 95 ? -4.149 -1.232 8.439 1.00 86.19 95 LEU A N 1
ATOM 759 C CA . LEU A 1 95 ? -4.393 -0.026 9.234 1.00 86.19 95 LEU A CA 1
ATOM 760 C C . LEU A 1 95 ? -5.701 0.653 8.815 1.00 86.19 95 LEU A C 1
ATOM 762 O O . LEU A 1 95 ? -6.488 1.057 9.673 1.00 86.19 95 LEU A O 1
ATOM 766 N N . LEU A 1 96 ? -5.975 0.695 7.512 1.00 85.31 96 LEU A N 1
ATOM 767 C CA . LEU A 1 96 ? -7.224 1.226 6.964 1.00 85.31 96 LEU A CA 1
ATOM 768 C C . LEU A 1 96 ? -8.429 0.374 7.362 1.00 85.31 96 LEU A C 1
ATOM 770 O O . LEU A 1 96 ? -9.436 0.905 7.831 1.00 85.31 96 LEU A O 1
ATOM 774 N N . ILE A 1 97 ? -8.310 -0.952 7.257 1.00 86.75 97 ILE A N 1
ATOM 775 C CA . ILE A 1 97 ? -9.368 -1.885 7.672 1.00 86.75 97 ILE A CA 1
ATOM 776 C C . ILE A 1 97 ? -9.633 -1.761 9.178 1.00 86.75 97 ILE A C 1
ATOM 778 O O . ILE A 1 97 ? -10.786 -1.731 9.613 1.00 86.75 97 ILE A O 1
ATOM 782 N N . LYS A 1 98 ? -8.575 -1.637 9.988 1.00 85.00 98 LYS A N 1
ATOM 783 C CA . LYS A 1 98 ? -8.692 -1.439 11.436 1.00 85.00 98 LYS A CA 1
ATOM 784 C C . LYS A 1 98 ? -9.401 -0.128 11.779 1.00 85.00 98 LYS A C 1
ATOM 786 O O . LYS A 1 98 ? -10.232 -0.122 12.684 1.00 85.00 98 LYS A O 1
ATOM 791 N N . SER A 1 99 ? -9.113 0.959 11.061 1.00 82.75 99 SER A N 1
ATOM 792 C CA . SER A 1 99 ? -9.828 2.233 11.218 1.00 82.75 99 SER A CA 1
ATOM 793 C C . SER A 1 99 ? -11.326 2.075 10.921 1.00 82.75 99 SER A C 1
ATOM 795 O O . SER A 1 99 ? -12.152 2.483 11.739 1.00 82.75 99 SER A O 1
ATOM 797 N N . ALA A 1 100 ? -11.680 1.375 9.836 1.00 82.50 100 ALA A N 1
ATOM 798 C CA . ALA A 1 100 ? -13.071 1.055 9.499 1.00 82.50 100 ALA A CA 1
ATOM 799 C C . ALA A 1 100 ? -13.770 0.262 10.617 1.00 82.50 100 ALA A C 1
ATOM 801 O O . ALA A 1 100 ? -14.854 0.621 11.072 1.00 82.50 100 ALA A O 1
ATOM 802 N N . SER A 1 101 ? -13.122 -0.806 11.091 1.00 84.06 101 SER A N 1
ATOM 803 C CA . SER A 1 101 ? -13.667 -1.684 12.129 1.00 84.06 101 SER A CA 1
ATOM 804 C C . SER A 1 101 ? -13.863 -0.960 13.463 1.00 84.06 101 SER A C 1
ATOM 806 O O . SER A 1 101 ? -14.865 -1.181 14.141 1.00 84.06 101 SER A O 1
ATOM 808 N N . ASN A 1 102 ? -12.943 -0.067 13.839 1.00 80.31 102 ASN A N 1
ATOM 809 C CA . ASN A 1 102 ? -13.082 0.739 15.051 1.00 80.31 102 ASN A CA 1
ATOM 810 C C . ASN A 1 102 ? -14.283 1.689 14.977 1.00 80.31 102 ASN A C 1
ATOM 812 O O . ASN A 1 102 ? -14.991 1.841 15.970 1.00 80.31 102 ASN A O 1
ATOM 816 N N . CYS A 1 103 ? -14.543 2.290 13.813 1.00 77.12 103 CYS A N 1
ATOM 817 C CA . CYS A 1 103 ? -15.728 3.120 13.623 1.00 77.12 103 CYS A CA 1
ATOM 818 C C . CYS A 1 103 ? -17.022 2.315 13.796 1.00 77.12 103 CYS A C 1
ATOM 820 O O . CYS A 1 103 ? -17.908 2.756 14.526 1.00 77.12 103 CYS A O 1
ATOM 822 N N . LEU A 1 104 ? -17.099 1.111 13.219 1.00 78.75 104 LEU A N 1
ATOM 823 C CA . LEU A 1 104 ? -18.273 0.243 13.356 1.00 78.75 104 LEU A CA 1
ATOM 824 C C . LEU A 1 104 ? -18.563 -0.110 14.825 1.00 78.75 104 LEU A C 1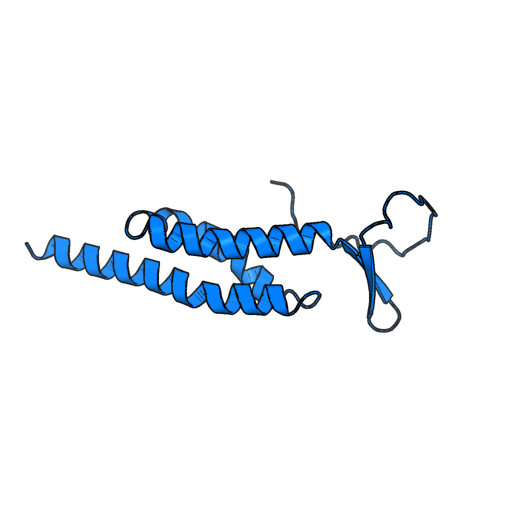
ATOM 826 O O . LEU A 1 104 ? -19.688 0.043 15.285 1.00 78.75 104 LEU A O 1
ATOM 830 N N . LYS A 1 105 ? -17.532 -0.485 15.593 1.00 79.38 105 LYS A N 1
ATOM 831 C CA . LYS A 1 105 ? -17.675 -0.787 17.030 1.00 79.38 105 LYS A CA 1
ATOM 832 C C . LYS A 1 105 ? -18.159 0.411 17.848 1.00 79.38 105 LYS A C 1
ATOM 834 O O . LYS A 1 105 ? -18.900 0.244 18.813 1.00 79.38 105 LYS A O 1
ATOM 839 N N . ASN A 1 106 ? -17.711 1.616 17.494 1.00 72.69 106 ASN A N 1
ATOM 840 C CA . ASN A 1 106 ? -18.141 2.844 18.161 1.00 72.69 106 ASN A CA 1
ATOM 841 C C . ASN A 1 106 ? -19.589 3.204 17.804 1.00 72.69 106 ASN A C 1
ATOM 843 O O . ASN A 1 106 ? -20.308 3.717 18.656 1.00 72.69 106 ASN A O 1
ATOM 847 N N . TYR A 1 107 ? -20.019 2.908 16.575 1.00 70.75 107 TYR A N 1
ATOM 848 C CA . TYR A 1 107 ? -21.405 3.074 16.148 1.00 70.75 107 TYR A CA 1
ATOM 849 C C . TYR A 1 107 ? -22.352 2.134 16.909 1.00 70.75 107 TYR A C 1
ATOM 851 O O . TYR A 1 107 ? -23.361 2.585 17.439 1.00 70.75 107 TYR A O 1
ATOM 859 N N . GLU A 1 108 ? -21.996 0.853 17.038 1.00 71.19 108 GLU A N 1
ATOM 860 C CA . GLU A 1 108 ? -22.796 -0.135 17.778 1.00 71.19 108 GLU A CA 1
ATOM 861 C C . GLU A 1 108 ? -22.940 0.237 19.262 1.00 71.19 108 GLU A C 1
ATOM 863 O O . GLU A 1 108 ? -24.050 0.258 19.782 1.00 71.19 108 GLU A O 1
ATOM 868 N N . LYS A 1 109 ? -21.851 0.658 19.919 1.00 67.69 109 LYS A N 1
ATOM 869 C CA . LYS A 1 109 ? -21.892 1.142 21.312 1.00 67.69 109 LYS A CA 1
ATOM 870 C C . LYS A 1 109 ? -22.721 2.412 21.518 1.00 67.69 109 LYS A C 1
ATOM 872 O O . LYS A 1 109 ? -23.181 2.657 22.628 1.00 67.69 109 LYS A O 1
ATOM 877 N N . GLY A 1 110 ? -22.870 3.244 20.489 1.00 60.62 110 GLY A N 1
ATOM 878 C CA . GLY A 1 110 ? -23.692 4.454 20.547 1.00 60.62 110 GLY A CA 1
ATOM 879 C C . GLY A 1 110 ? -25.197 4.179 20.488 1.00 60.62 110 GLY A C 1
ATOM 880 O O . GLY A 1 110 ? -25.965 5.042 20.891 1.00 6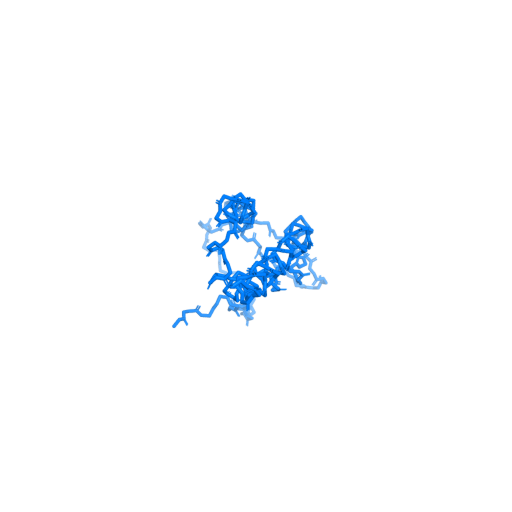0.62 110 GLY A O 1
ATOM 881 N N . ASN A 1 111 ? -25.607 2.995 20.021 1.00 57.34 111 ASN A N 1
ATOM 882 C CA . ASN A 1 111 ? -27.009 2.580 19.902 1.00 57.34 111 ASN A CA 1
ATOM 883 C C . ASN A 1 111 ? -27.513 1.745 21.098 1.00 57.34 111 ASN A C 1
ATOM 885 O O . ASN A 1 111 ? -28.679 1.356 21.112 1.00 57.34 111 ASN A O 1
ATOM 889 N N . GLU A 1 112 ? -26.653 1.446 22.077 1.00 54.19 112 GLU A N 1
ATOM 890 C CA . GLU A 1 112 ? -26.997 0.686 23.293 1.00 54.19 112 GLU A CA 1
ATOM 891 C C . GLU A 1 112 ? -27.222 1.575 24.539 1.00 54.19 112 GLU A C 1
ATOM 893 O O . GLU A 1 112 ? -27.478 1.044 25.620 1.00 54.19 112 GLU A O 1
ATOM 898 N N . ASN A 1 113 ? -27.156 2.907 24.399 1.00 44.50 113 ASN A N 1
ATOM 899 C CA . ASN A 1 113 ? -27.477 3.902 25.440 1.00 44.50 113 ASN A CA 1
ATOM 900 C C . ASN A 1 113 ? -28.716 4.719 25.062 1.00 44.50 113 ASN A C 1
ATOM 902 O O . ASN A 1 113 ? -29.384 5.214 25.997 1.00 44.50 113 ASN A O 1
#

Sequence (113 aa):
MPNIFEIRKKPCKINTDEKYFDESTVILLGDVNIAVKNSVIKEKTLMLGNLIEIVKNLSNSFPMYIEESLKSILPLLKFYFDTHISLLAAFDLPLLIKSASNCLKNYEKGNEN

Secon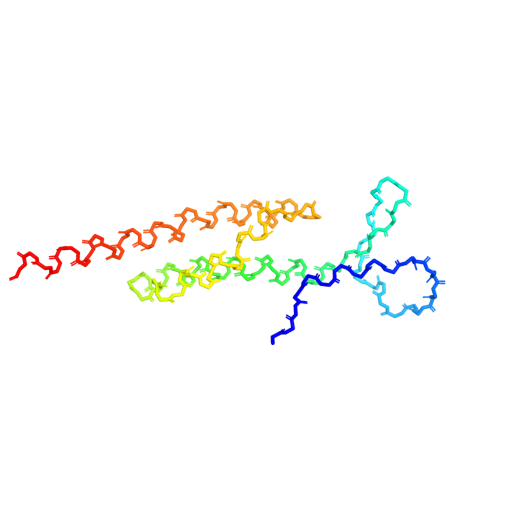dary structure (DSSP, 8-state):
---S-------------TTS-TTEEEEEETTEEEEEEHHHHHHHHHHHHHHHHHHHHHTTSGGGGHHHHHHHHGGGGG-TT-HHHHHHHHHHHHHHHHHHHHHHHHHHHHT--

InterPro domains:
  IPR011989 Armadillo-like helical [G3DSA:1.25.10.10] (17-112)

Radius of gyration: 19.17 Å; chains: 1; bounding box: 44×26×58 Å

Foldseek 3Di:
DDDPPCPPPDPPPPDPPPPPQPQWDWDDDDPDTDTHRVVVVVVLLVVLVVVLVVLVVCLLNCLVCLVVVCVSLVVQCVVPVDVSSNVSSVVVVVSSVVSNVVNVVVVVVVVVD

pLDDT: mean 74.36, std 17.16, range [32.41, 90.31]

Organism: NCBI:txid1746091